Protein AF-A0A0M1J5Q4-F1 (afdb_monomer)

Secondary structure (DSSP, 8-state):
------HHHHHHHHHHHHHHHHHHHHHHHHHH---HHHHHHHHHHHHHHHHHHHHHHGGG--SS-SBTTB---HHHHHHHHHHHHHHHHHHHHHHHHHHT-----

pLDDT: mean 74.89, std 11.35, range [39.81, 89.5]

Sequence (105 aa):
MSTNLTSDGIIAFIPIIVAATTATLGMLGIAIKRDHFWNTTLMLGGLTLALISSVWAWQYLPTEAVTDLFIVDAHAHFYMLAILIATIACIILAYPYMQSHSGNR

Structure (mmCIF, N/CA/C/O backbone):
data_AF-A0A0M1J5Q4-F1
#
_entry.id   AF-A0A0M1J5Q4-F1
#
loop_
_atom_site.group_PDB
_atom_site.id
_atom_site.type_symbol
_atom_site.label_atom_id
_atom_site.label_alt_id
_atom_site.label_comp_id
_atom_site.label_asym_id
_atom_site.label_entity_id
_atom_site.label_seq_id
_atom_site.pdbx_PDB_ins_code
_atom_site.Cartn_x
_atom_site.Cartn_y
_atom_site.Cartn_z
_atom_site.occupancy
_atom_site.B_iso_or_equiv
_atom_site.auth_seq_id
_atom_site.auth_comp_id
_atom_site.auth_asym_id
_atom_site.auth_atom_id
_atom_site.pdbx_PDB_model_num
ATOM 1 N N . MET A 1 1 ? 13.375 -19.000 -20.679 1.00 44.97 1 MET A N 1
ATOM 2 C CA . MET A 1 1 ? 12.324 -18.346 -19.875 1.00 44.97 1 MET A CA 1
ATOM 3 C C . MET A 1 1 ? 12.816 -18.326 -18.435 1.00 44.97 1 MET A C 1
ATOM 5 O O . MET A 1 1 ? 12.475 -19.186 -17.638 1.00 44.97 1 MET A O 1
ATOM 9 N N . SER A 1 2 ? 13.797 -17.467 -18.163 1.00 39.81 2 SER A N 1
ATOM 10 C CA . SER A 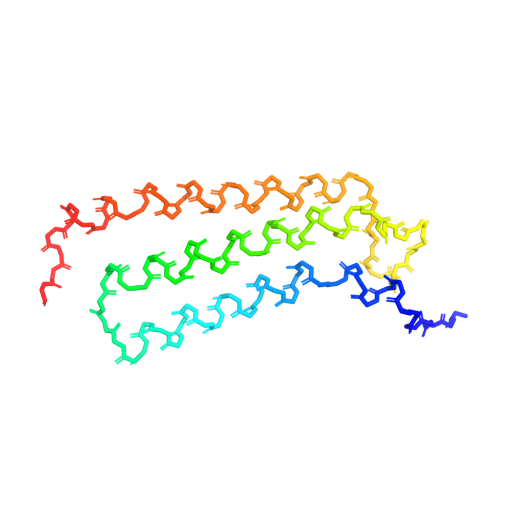1 2 ? 14.454 -17.376 -16.859 1.00 39.81 2 SER A CA 1
ATOM 11 C C . SER A 1 2 ? 13.768 -16.272 -16.072 1.00 39.81 2 SER A C 1
ATOM 13 O O . SER A 1 2 ? 13.944 -15.098 -16.395 1.00 39.81 2 SER A O 1
ATOM 15 N N . THR A 1 3 ? 12.987 -16.651 -15.065 1.00 48.12 3 THR A N 1
ATOM 16 C CA . THR A 1 3 ? 12.472 -15.748 -14.033 1.00 48.12 3 THR A CA 1
ATOM 17 C C . THR A 1 3 ? 13.654 -15.213 -13.224 1.00 48.12 3 THR A C 1
ATOM 19 O O . THR A 1 3 ? 14.003 -15.751 -12.174 1.00 48.12 3 THR A O 1
ATOM 22 N N . ASN A 1 4 ? 14.337 -14.198 -13.752 1.00 49.62 4 ASN A N 1
ATOM 23 C CA . ASN A 1 4 ? 15.333 -13.457 -12.997 1.00 49.62 4 ASN A CA 1
ATOM 24 C C . ASN A 1 4 ? 14.572 -12.525 -12.060 1.00 49.62 4 ASN A C 1
ATOM 26 O O . ASN A 1 4 ? 14.086 -11.481 -12.483 1.00 49.62 4 ASN A O 1
ATOM 30 N N . LEU A 1 5 ? 14.481 -12.900 -10.785 1.00 57.47 5 LEU A N 1
ATOM 31 C CA . LEU A 1 5 ? 14.158 -11.974 -9.700 1.00 57.47 5 LEU A CA 1
ATOM 32 C C . LEU A 1 5 ? 15.344 -11.009 -9.538 1.00 57.47 5 LEU A C 1
ATOM 34 O O . LEU A 1 5 ? 16.121 -11.101 -8.592 1.00 57.47 5 LEU A O 1
ATOM 38 N N . THR A 1 6 ? 15.539 -10.142 -10.532 1.00 63.81 6 THR A N 1
ATOM 39 C CA . THR A 1 6 ? 16.462 -9.010 -10.453 1.00 63.81 6 THR A CA 1
ATOM 40 C C . THR A 1 6 ? 15.970 -8.063 -9.358 1.00 63.81 6 THR A C 1
ATOM 42 O O . THR A 1 6 ? 14.764 -7.969 -9.102 1.00 63.81 6 THR A O 1
ATOM 45 N N . SER A 1 7 ? 16.898 -7.369 -8.699 1.00 64.19 7 SER A N 1
ATOM 46 C CA . SER A 1 7 ? 16.612 -6.358 -7.675 1.00 64.19 7 SER A CA 1
ATOM 47 C C . SER A 1 7 ? 15.531 -5.365 -8.121 1.00 64.19 7 SER A C 1
ATOM 49 O O . SER A 1 7 ? 14.693 -4.971 -7.313 1.00 64.19 7 SER A O 1
ATOM 51 N N . ASP A 1 8 ? 15.481 -5.045 -9.415 1.00 64.50 8 ASP A N 1
ATOM 52 C CA . ASP A 1 8 ? 14.501 -4.124 -10.002 1.00 64.50 8 ASP A CA 1
ATOM 53 C C . ASP A 1 8 ? 13.070 -4.681 -9.957 1.00 64.50 8 ASP A C 1
ATOM 55 O O . ASP A 1 8 ? 12.113 -3.960 -9.672 1.00 64.50 8 ASP A O 1
ATOM 59 N N . GLY A 1 9 ? 12.914 -5.994 -10.149 1.00 66.81 9 GLY A N 1
ATOM 60 C CA . GLY A 1 9 ? 11.620 -6.663 -10.048 1.00 66.81 9 GLY A CA 1
ATOM 61 C C . GLY A 1 9 ? 11.071 -6.655 -8.621 1.00 66.81 9 GLY A C 1
ATOM 62 O O . GLY A 1 9 ? 9.878 -6.451 -8.410 1.00 66.81 9 GLY A O 1
ATOM 63 N N . ILE A 1 10 ? 11.949 -6.804 -7.624 1.00 68.44 10 ILE A N 1
ATOM 64 C CA . ILE A 1 10 ? 11.568 -6.721 -6.207 1.00 68.44 10 ILE A CA 1
ATOM 65 C C . ILE A 1 10 ? 11.110 -5.298 -5.860 1.00 68.44 10 ILE A C 1
ATOM 67 O O . ILE A 1 10 ? 10.117 -5.139 -5.150 1.00 68.44 10 ILE A O 1
ATOM 71 N N . ILE A 1 11 ? 11.777 -4.272 -6.400 1.00 69.62 11 ILE A N 1
ATOM 72 C CA . ILE A 1 11 ? 11.417 -2.863 -6.181 1.00 69.62 11 ILE A CA 1
ATOM 73 C C . ILE A 1 11 ? 10.014 -2.553 -6.722 1.00 69.62 11 ILE A C 1
ATOM 75 O O . ILE A 1 11 ? 9.234 -1.870 -6.057 1.00 69.62 11 ILE A O 1
ATOM 79 N N . ALA A 1 12 ? 9.643 -3.124 -7.869 1.00 69.38 12 ALA A N 1
ATOM 80 C CA . ALA A 1 12 ? 8.310 -2.956 -8.446 1.00 69.38 12 ALA A CA 1
ATOM 81 C C . ALA A 1 12 ? 7.178 -3.566 -7.590 1.00 69.38 12 ALA A C 1
ATOM 83 O O . ALA A 1 12 ? 6.043 -3.088 -7.643 1.00 69.38 12 ALA A O 1
ATOM 84 N N . PHE A 1 13 ? 7.466 -4.584 -6.770 1.00 72.38 13 PHE A N 1
ATOM 85 C CA . PHE A 1 13 ? 6.486 -5.200 -5.864 1.00 72.38 13 PHE A CA 1
ATOM 86 C C . PHE A 1 13 ? 6.325 -4.480 -4.519 1.00 72.38 13 PHE A C 1
ATOM 88 O O . PHE A 1 13 ? 5.342 -4.730 -3.815 1.00 72.38 13 PHE A O 1
ATOM 95 N N . ILE A 1 14 ? 7.241 -3.576 -4.156 1.00 76.69 14 ILE A N 1
ATOM 96 C CA . ILE A 1 14 ? 7.198 -2.828 -2.891 1.00 76.69 14 ILE A CA 1
ATOM 97 C C . ILE A 1 14 ? 5.822 -2.191 -2.612 1.00 76.69 14 ILE A C 1
ATOM 99 O O . ILE A 1 14 ? 5.305 -2.427 -1.517 1.00 76.69 14 ILE A O 1
ATOM 103 N N . PRO A 1 15 ? 5.173 -1.443 -3.531 1.00 75.38 15 PRO A N 1
ATOM 104 C CA . PRO A 1 15 ? 3.890 -0.801 -3.224 1.00 75.38 15 PRO A CA 1
ATOM 105 C C . PRO A 1 15 ? 2.796 -1.807 -2.842 1.00 75.38 15 PRO A C 1
ATOM 107 O O . PRO A 1 15 ? 2.014 -1.553 -1.926 1.00 75.38 15 PRO A O 1
ATOM 110 N N . ILE A 1 16 ? 2.774 -2.981 -3.482 1.00 80.31 16 ILE A N 1
ATOM 111 C CA . ILE A 1 16 ? 1.807 -4.046 -3.184 1.00 80.31 16 ILE A CA 1
ATOM 112 C C . ILE A 1 16 ? 2.098 -4.673 -1.817 1.00 80.31 16 ILE A C 1
ATOM 114 O O . ILE A 1 16 ? 1.177 -4.878 -1.026 1.00 80.31 16 ILE A O 1
ATOM 118 N N . ILE A 1 17 ? 3.369 -4.937 -1.505 1.00 82.75 17 ILE A N 1
ATOM 119 C CA . ILE A 1 17 ? 3.775 -5.507 -0.212 1.00 82.75 17 ILE A CA 1
ATOM 120 C C . ILE A 1 17 ? 3.439 -4.544 0.933 1.00 82.75 17 ILE A C 1
ATOM 122 O O . ILE A 1 17 ? 2.907 -4.967 1.963 1.00 82.75 17 ILE A O 1
ATOM 126 N N . VAL A 1 18 ? 3.700 -3.247 0.757 1.00 82.69 18 VAL A N 1
ATOM 127 C CA . VAL A 1 18 ? 3.382 -2.221 1.760 1.00 82.69 18 VAL A CA 1
ATOM 128 C C . VAL A 1 18 ? 1.868 -2.094 1.947 1.00 82.69 18 VAL A C 1
ATOM 130 O O . VAL A 1 18 ? 1.401 -2.027 3.087 1.00 82.69 18 VAL A O 1
ATOM 133 N N . ALA A 1 19 ? 1.083 -2.133 0.867 1.00 82.12 19 ALA A N 1
ATOM 134 C CA . ALA A 1 19 ? -0.376 -2.118 0.951 1.00 82.12 19 ALA A CA 1
ATOM 135 C C . ALA A 1 19 ? -0.925 -3.356 1.687 1.00 82.12 19 ALA A C 1
ATOM 137 O O . ALA A 1 19 ? -1.751 -3.221 2.592 1.00 82.12 19 ALA A O 1
ATOM 138 N N . ALA A 1 20 ? -0.423 -4.553 1.369 1.00 84.75 20 ALA A N 1
ATOM 139 C CA . ALA A 1 20 ? -0.819 -5.793 2.035 1.00 84.75 20 ALA A CA 1
ATOM 140 C C . ALA A 1 20 ? -0.452 -5.788 3.528 1.00 84.75 20 ALA A C 1
ATOM 142 O O . ALA A 1 20 ? -1.267 -6.156 4.372 1.00 84.75 20 ALA A O 1
ATOM 143 N N . THR A 1 21 ? 0.747 -5.307 3.862 1.00 82.25 21 THR A N 1
ATOM 144 C CA . THR A 1 21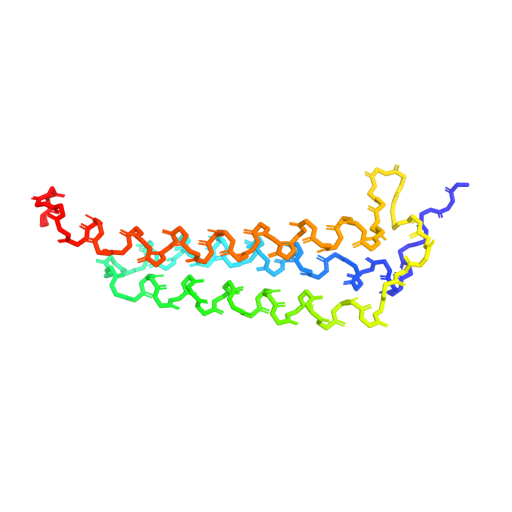 ? 1.201 -5.165 5.253 1.00 82.25 21 THR A CA 1
ATOM 145 C C . THR A 1 21 ? 0.355 -4.143 6.014 1.00 82.25 21 THR A C 1
ATOM 147 O O . THR A 1 21 ? 0.006 -4.354 7.170 1.00 82.25 21 THR A O 1
ATOM 150 N N . THR A 1 22 ? -0.038 -3.046 5.364 1.00 83.38 22 THR A N 1
ATOM 151 C CA . THR A 1 22 ? -0.948 -2.058 5.960 1.00 83.38 22 THR A CA 1
ATOM 152 C C . THR A 1 22 ? -2.307 -2.682 6.275 1.00 83.38 22 THR A C 1
ATOM 154 O O . THR A 1 22 ? -2.838 -2.476 7.364 1.00 83.38 22 THR A O 1
ATOM 157 N N . ALA A 1 23 ? -2.851 -3.494 5.364 1.00 82.81 23 ALA A N 1
ATOM 158 C CA . ALA A 1 23 ? -4.126 -4.173 5.576 1.00 82.81 23 ALA A CA 1
ATOM 159 C C . ALA A 1 23 ? -4.072 -5.166 6.751 1.00 82.81 23 ALA A C 1
ATOM 161 O O . ALA A 1 23 ? -4.982 -5.185 7.583 1.00 82.81 23 ALA A O 1
ATOM 162 N N . THR A 1 24 ? -3.000 -5.958 6.863 1.00 84.31 24 THR A N 1
ATOM 163 C CA . THR A 1 24 ? -2.835 -6.909 7.975 1.00 84.31 24 THR A CA 1
ATOM 164 C C . THR A 1 24 ? -2.606 -6.202 9.309 1.00 84.31 24 THR A C 1
ATOM 166 O O . THR A 1 24 ? -3.201 -6.601 10.312 1.00 84.31 24 THR A O 1
ATOM 169 N N . LEU A 1 25 ? -1.824 -5.117 9.334 1.00 82.50 25 LEU A N 1
ATOM 170 C CA . LEU A 1 25 ? -1.651 -4.283 10.527 1.00 82.50 25 LEU A CA 1
ATOM 171 C C . LEU A 1 25 ? -2.958 -3.609 10.954 1.00 82.50 25 LEU A C 1
ATOM 173 O O . LEU A 1 25 ? -3.224 -3.528 12.150 1.00 82.50 25 LEU A O 1
ATOM 177 N N . GLY A 1 26 ? -3.799 -3.192 10.005 1.00 79.50 26 GLY A N 1
ATOM 178 C CA . GLY A 1 26 ? -5.148 -2.709 10.293 1.00 79.50 26 GLY A CA 1
ATOM 179 C C . GLY A 1 26 ? -6.004 -3.764 10.994 1.00 79.50 26 GLY A C 1
ATOM 180 O O . GLY A 1 26 ? -6.590 -3.496 12.041 1.00 79.50 26 GLY A O 1
ATOM 181 N N . MET A 1 27 ? -6.027 -4.996 10.476 1.00 84.31 27 MET A N 1
ATOM 182 C CA . MET A 1 27 ? -6.755 -6.102 11.116 1.00 84.31 27 MET A CA 1
ATOM 183 C C . MET A 1 27 ? -6.224 -6.414 12.522 1.00 84.31 27 MET A C 1
ATOM 185 O O . MET A 1 27 ? -7.010 -6.605 13.451 1.00 84.31 27 MET A O 1
ATOM 189 N N . LEU A 1 28 ? -4.900 -6.425 12.702 1.00 80.88 28 LEU A N 1
ATOM 190 C CA . LEU A 1 28 ? -4.279 -6.678 14.002 1.00 80.88 28 LEU A CA 1
ATOM 191 C C . LEU A 1 28 ? -4.533 -5.530 14.993 1.00 80.88 28 LEU A C 1
ATOM 193 O O . LEU A 1 28 ? -4.792 -5.777 16.170 1.00 80.88 28 LEU A O 1
ATOM 197 N N . GLY A 1 29 ? -4.523 -4.282 14.518 1.00 77.75 29 GLY A N 1
ATOM 198 C CA . GLY A 1 29 ? -4.853 -3.098 15.309 1.00 77.75 29 GLY A CA 1
ATOM 199 C C . GLY A 1 29 ? -6.267 -3.168 15.886 1.00 77.75 29 GLY A C 1
ATOM 200 O O . GLY A 1 29 ? -6.451 -2.945 17.084 1.00 77.75 29 GLY A O 1
ATOM 201 N N . ILE A 1 30 ? -7.243 -3.584 15.068 1.00 77.19 30 ILE A N 1
ATOM 202 C CA . ILE A 1 30 ? -8.626 -3.826 15.511 1.00 77.19 30 ILE A CA 1
ATOM 203 C C . ILE A 1 30 ? -8.682 -4.924 16.582 1.00 77.19 30 ILE A C 1
ATOM 205 O O . ILE A 1 30 ? -9.430 -4.791 17.551 1.00 77.19 30 ILE A O 1
ATOM 209 N N . ALA A 1 31 ? -7.896 -5.994 16.422 1.00 79.31 31 ALA A N 1
ATOM 210 C CA . ALA A 1 31 ? -7.881 -7.124 17.349 1.00 79.31 31 ALA A CA 1
ATOM 211 C C . ALA A 1 31 ? -7.300 -6.769 18.732 1.00 79.31 31 ALA A C 1
ATOM 213 O O . ALA A 1 31 ? -7.739 -7.330 19.734 1.00 79.31 31 ALA A O 1
ATOM 214 N N . ILE A 1 32 ? -6.335 -5.843 18.803 1.00 79.62 32 ILE A N 1
ATOM 215 C CA . ILE A 1 32 ? -5.677 -5.450 20.060 1.00 79.62 32 ILE A CA 1
ATOM 216 C C . ILE A 1 32 ? -6.505 -4.418 20.828 1.00 79.62 32 ILE A C 1
ATOM 218 O O . ILE A 1 32 ? -6.724 -4.562 22.031 1.00 79.62 32 ILE A O 1
ATOM 222 N N . LYS A 1 33 ? -6.942 -3.345 20.160 1.00 71.25 33 LYS A N 1
ATOM 223 C CA . LYS A 1 33 ? -7.663 -2.253 20.815 1.00 71.25 33 LYS A CA 1
ATOM 224 C C . LYS A 1 33 ? -8.755 -1.731 19.897 1.00 71.25 33 LYS A C 1
ATOM 226 O O . LYS A 1 33 ? -8.490 -1.093 18.882 1.00 71.25 33 LYS A O 1
ATOM 231 N N . ARG A 1 34 ? -10.003 -1.946 20.314 1.00 69.38 34 ARG A N 1
ATOM 232 C CA . ARG A 1 34 ? -11.208 -1.522 19.592 1.00 69.38 34 ARG A CA 1
ATOM 233 C C . ARG A 1 34 ? -11.488 -0.023 19.778 1.00 69.38 34 ARG A C 1
ATOM 235 O O . ARG A 1 34 ? -12.526 0.370 20.296 1.00 69.38 34 ARG A O 1
ATOM 242 N N . ASP A 1 35 ? -10.527 0.811 19.395 1.00 74.44 35 ASP A N 1
ATOM 243 C CA . ASP A 1 35 ? -10.625 2.269 19.419 1.00 74.44 35 ASP A CA 1
ATOM 244 C C . ASP A 1 35 ? -10.645 2.802 17.980 1.00 74.44 35 ASP A C 1
ATOM 246 O O . ASP A 1 35 ? -9.696 2.630 17.209 1.00 74.44 35 ASP A O 1
ATOM 250 N N . HIS A 1 36 ? -11.764 3.428 17.613 1.00 69.69 36 HIS A N 1
ATOM 251 C CA . HIS A 1 36 ? -12.012 3.932 16.265 1.00 69.69 36 HIS A CA 1
ATOM 252 C C . HIS A 1 36 ? -11.007 5.003 15.835 1.00 69.69 36 HIS A C 1
ATOM 254 O O . HIS A 1 36 ? -10.658 5.062 14.653 1.00 69.69 36 HIS A O 1
ATOM 260 N N . PHE A 1 37 ? -10.515 5.827 16.766 1.00 74.19 37 PHE A N 1
ATOM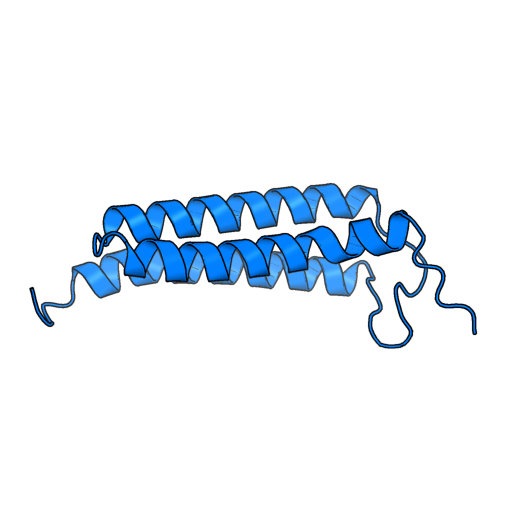 261 C CA . PHE A 1 37 ? -9.538 6.862 16.442 1.00 74.19 37 PHE A CA 1
ATOM 262 C C . PHE A 1 37 ? -8.177 6.240 16.125 1.00 74.19 37 PHE A C 1
ATOM 264 O O . PHE A 1 37 ? -7.574 6.556 15.100 1.00 74.19 37 PHE A O 1
ATOM 271 N N . TRP A 1 38 ? -7.731 5.294 16.955 1.00 74.62 38 TRP A N 1
ATOM 272 C CA . TRP A 1 38 ? -6.448 4.612 16.771 1.00 74.62 38 TRP A CA 1
ATOM 273 C C . TRP A 1 38 ? -6.387 3.770 15.502 1.00 74.62 38 TRP A C 1
ATOM 275 O O . TRP A 1 38 ? -5.383 3.798 14.795 1.00 74.62 38 TRP A O 1
ATOM 285 N N . ASN A 1 39 ? -7.456 3.042 15.182 1.00 79.38 39 ASN A N 1
ATOM 286 C CA . ASN A 1 39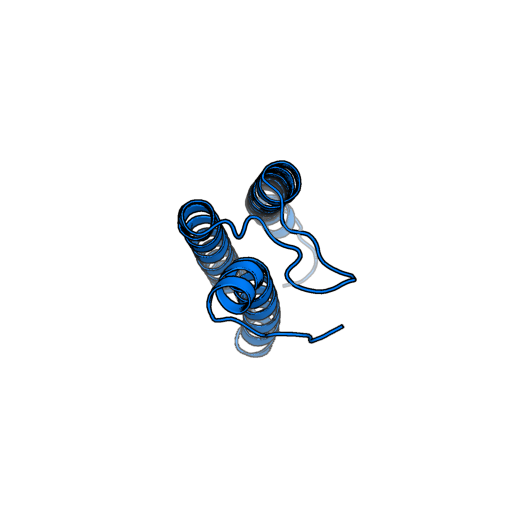 ? -7.466 2.233 13.969 1.00 79.38 39 ASN A CA 1
ATOM 287 C C . ASN A 1 39 ? -7.462 3.104 12.700 1.00 79.38 39 ASN A C 1
ATOM 289 O O . ASN A 1 39 ? -6.780 2.793 11.725 1.00 79.38 39 ASN A O 1
ATOM 293 N N . THR A 1 40 ? -8.183 4.228 12.720 1.00 77.25 40 THR A N 1
ATOM 294 C CA . THR A 1 40 ? -8.261 5.130 11.562 1.00 77.25 40 THR A CA 1
ATOM 295 C C . THR A 1 40 ? -6.929 5.826 11.299 1.00 77.25 40 THR A C 1
ATOM 297 O O . THR A 1 40 ? -6.498 5.895 10.149 1.00 77.25 40 THR A O 1
ATOM 300 N N . THR A 1 41 ? -6.241 6.305 12.340 1.00 81.31 41 THR A N 1
ATOM 301 C CA . THR A 1 41 ? -4.925 6.947 12.184 1.00 81.31 41 THR A CA 1
ATOM 302 C C . THR A 1 41 ? -3.854 5.957 11.736 1.00 81.31 41 THR A C 1
ATOM 304 O O . THR A 1 41 ? -3.031 6.305 10.891 1.00 81.31 41 THR A O 1
ATOM 307 N N . LEU A 1 42 ? -3.898 4.713 12.22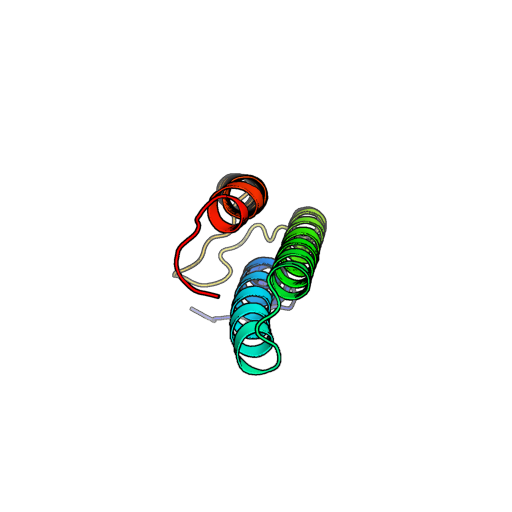6 1.00 82.94 42 LEU A N 1
ATOM 308 C CA . LEU A 1 42 ? -2.992 3.644 11.800 1.00 82.94 42 LEU A CA 1
ATOM 309 C C . LEU A 1 42 ? -3.181 3.311 10.315 1.00 82.94 42 LEU A C 1
ATOM 311 O O . LEU A 1 42 ? -2.204 3.281 9.565 1.00 82.94 42 LEU A O 1
ATOM 315 N N . MET A 1 43 ? -4.430 3.135 9.874 1.00 83.44 43 MET A N 1
ATOM 316 C CA . MET A 1 43 ? -4.750 2.876 8.467 1.00 83.44 43 MET A CA 1
ATOM 317 C C . MET A 1 43 ? -4.342 4.042 7.562 1.00 83.44 43 MET A C 1
ATOM 319 O O . MET A 1 43 ? -3.709 3.828 6.529 1.00 83.44 43 MET A O 1
ATOM 323 N N . LEU A 1 44 ? -4.651 5.280 7.959 1.00 83.94 44 LEU A N 1
ATOM 324 C CA . LEU A 1 44 ? -4.288 6.469 7.189 1.00 83.94 44 LEU A CA 1
ATOM 325 C C . LEU A 1 44 ? -2.764 6.640 7.093 1.00 83.94 44 LEU A C 1
ATOM 327 O O . LEU A 1 44 ? -2.246 6.967 6.025 1.00 83.94 44 LEU A O 1
ATOM 331 N N . GLY A 1 45 ? -2.042 6.372 8.183 1.00 85.69 45 GLY A N 1
ATOM 332 C CA . GLY A 1 45 ? -0.582 6.404 8.220 1.00 85.69 45 GLY A CA 1
ATOM 333 C C . GLY A 1 45 ? 0.048 5.366 7.293 1.00 85.69 45 GLY A C 1
ATOM 334 O O . GLY A 1 45 ? 0.882 5.719 6.460 1.00 85.69 45 GLY A O 1
ATOM 335 N N . GLY A 1 46 ? -0.386 4.104 7.378 1.00 82.75 46 GLY A N 1
ATOM 336 C CA . GLY A 1 46 ? 0.136 3.035 6.523 1.00 82.75 46 GLY A CA 1
ATOM 337 C C . GLY A 1 46 ? -0.165 3.261 5.040 1.00 82.75 46 GLY A C 1
ATOM 338 O O . GLY A 1 46 ? 0.708 3.079 4.194 1.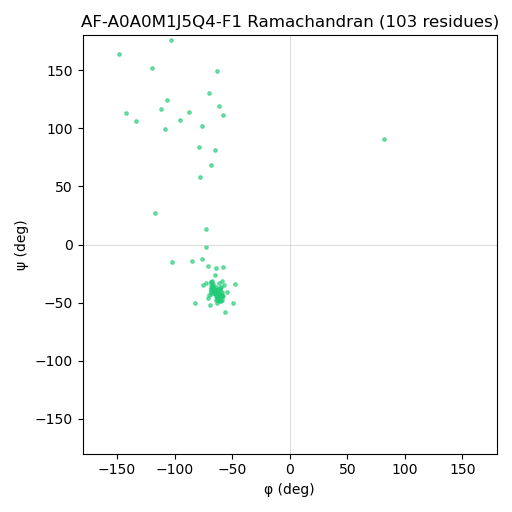00 82.75 46 GLY A O 1
ATOM 339 N N . LEU A 1 47 ? -1.359 3.766 4.717 1.00 83.88 47 LEU A N 1
ATOM 340 C CA . LEU A 1 47 ? -1.752 4.034 3.335 1.00 83.88 47 LEU A CA 1
ATOM 341 C C . LEU A 1 47 ? -1.029 5.256 2.742 1.00 83.88 47 LEU A C 1
ATOM 343 O O . LEU A 1 47 ? -0.675 5.256 1.564 1.00 83.88 47 LEU A O 1
ATOM 347 N N . THR A 1 48 ? -0.734 6.266 3.565 1.00 86.19 48 THR A N 1
ATOM 348 C CA . THR A 1 48 ? 0.117 7.401 3.168 1.00 86.19 48 THR A CA 1
ATOM 349 C C . THR A 1 48 ? 1.552 6.942 2.911 1.00 86.19 48 THR A C 1
ATOM 351 O O . THR A 1 48 ? 2.162 7.346 1.924 1.00 86.19 48 THR A O 1
ATOM 354 N N . LEU A 1 49 ? 2.083 6.051 3.753 1.00 84.62 49 LEU A N 1
ATOM 355 C CA . LEU A 1 49 ? 3.404 5.452 3.557 1.00 84.62 49 LEU A CA 1
ATOM 356 C C . LEU A 1 49 ? 3.434 4.612 2.267 1.00 84.62 49 LEU A C 1
ATOM 358 O O . LEU A 1 49 ? 4.366 4.752 1.478 1.00 84.62 49 LEU A O 1
ATOM 362 N N . ALA A 1 50 ? 2.387 3.828 1.989 1.00 82.69 50 ALA A N 1
ATOM 363 C CA . ALA A 1 50 ? 2.233 3.095 0.729 1.00 82.69 50 ALA A CA 1
ATOM 364 C C . ALA A 1 50 ? 2.232 4.028 -0.493 1.00 82.69 50 ALA A C 1
ATOM 366 O O . ALA A 1 50 ? 2.886 3.736 -1.492 1.00 82.69 50 ALA A O 1
ATOM 367 N N . LEU A 1 51 ? 1.558 5.179 -0.399 1.00 83.75 51 LEU A N 1
ATOM 368 C CA . LEU A 1 51 ? 1.543 6.190 -1.455 1.00 83.75 51 LEU A CA 1
ATOM 369 C C . LEU A 1 51 ? 2.938 6.783 -1.677 1.00 83.75 51 LEU A C 1
ATOM 371 O O . LEU A 1 51 ? 3.408 6.811 -2.812 1.00 83.75 51 LEU A O 1
ATOM 375 N N . ILE A 1 52 ? 3.637 7.183 -0.610 1.00 84.75 52 ILE A N 1
ATOM 376 C CA . ILE A 1 52 ? 5.020 7.685 -0.696 1.00 84.75 52 ILE A CA 1
ATOM 377 C C . ILE A 1 52 ? 5.933 6.624 -1.317 1.00 84.75 52 ILE A C 1
ATOM 379 O O . ILE A 1 52 ? 6.737 6.934 -2.194 1.00 84.75 52 ILE A O 1
ATOM 383 N N . SER A 1 53 ? 5.782 5.368 -0.901 1.00 81.56 53 SER A N 1
ATOM 384 C CA . SER A 1 53 ? 6.555 4.248 -1.427 1.00 81.56 53 SER A CA 1
ATOM 385 C C . SER A 1 53 ? 6.285 4.005 -2.914 1.00 81.56 53 SER A C 1
ATOM 387 O O . SER A 1 53 ? 7.234 3.785 -3.664 1.00 81.56 53 SER A O 1
ATOM 389 N N . SER A 1 54 ? 5.030 4.119 -3.363 1.00 80.62 54 SER A N 1
ATOM 390 C CA . SER A 1 54 ? 4.680 4.055 -4.786 1.00 80.62 54 SER A CA 1
ATOM 391 C C . SER A 1 54 ? 5.345 5.189 -5.569 1.00 80.62 54 SER A C 1
ATOM 393 O O . SER A 1 54 ? 5.997 4.930 -6.572 1.00 80.62 54 SER A O 1
ATOM 395 N N . VAL A 1 55 ? 5.271 6.433 -5.085 1.00 82.81 55 VAL A N 1
ATOM 396 C CA . VAL A 1 55 ? 5.912 7.589 -5.744 1.00 82.81 55 VAL A CA 1
ATOM 397 C C . VAL A 1 55 ? 7.430 7.410 -5.848 1.00 82.81 55 VAL A C 1
ATOM 399 O O . VAL A 1 55 ? 8.023 7.755 -6.866 1.00 82.81 55 VAL A O 1
ATOM 402 N N . TRP A 1 56 ? 8.071 6.839 -4.828 1.00 78.75 56 TRP A N 1
ATOM 403 C CA . TRP A 1 56 ? 9.492 6.488 -4.886 1.00 78.75 56 TRP A CA 1
ATOM 404 C C . TRP A 1 56 ? 9.782 5.394 -5.918 1.00 78.75 56 TRP A C 1
ATOM 406 O O . TRP A 1 56 ? 10.748 5.506 -6.670 1.00 78.75 56 TRP A O 1
ATOM 416 N N . ALA A 1 57 ? 8.928 4.371 -6.008 1.00 74.81 57 ALA A N 1
ATOM 417 C CA . ALA A 1 57 ? 9.067 3.295 -6.987 1.00 74.81 57 ALA A CA 1
ATOM 418 C C . ALA A 1 57 ? 8.927 3.779 -8.445 1.00 74.81 57 ALA A C 1
ATOM 420 O O . ALA A 1 57 ? 9.448 3.124 -9.344 1.00 74.81 57 ALA A O 1
ATOM 421 N N . TRP A 1 58 ? 8.314 4.945 -8.694 1.00 72.81 58 TRP A N 1
ATOM 422 C CA . TRP A 1 58 ? 8.287 5.568 -10.026 1.00 72.81 58 TRP A CA 1
ATOM 423 C C . TRP A 1 58 ? 9.689 5.825 -10.598 1.00 72.81 58 TRP A C 1
ATOM 425 O O . TRP A 1 58 ? 9.901 5.706 -11.801 1.00 72.81 58 TRP A O 1
ATOM 435 N N . GLN A 1 59 ? 10.663 6.162 -9.746 1.00 69.44 59 GLN A N 1
ATOM 436 C CA . GLN A 1 59 ? 12.039 6.451 -10.177 1.00 69.44 59 GLN A CA 1
ATOM 437 C C . GLN A 1 59 ? 12.792 5.200 -10.646 1.00 69.44 59 GLN A C 1
ATOM 439 O O . GLN A 1 59 ? 13.791 5.310 -11.351 1.00 69.44 59 GLN A O 1
ATOM 444 N N . TYR A 1 60 ? 12.299 4.023 -10.263 1.00 67.12 60 TYR A N 1
ATOM 445 C CA . TYR A 1 60 ? 12.915 2.727 -10.518 1.00 67.12 60 TYR A CA 1
ATOM 446 C C . TYR A 1 60 ? 12.029 1.852 -11.404 1.00 67.12 60 TYR A C 1
ATOM 448 O O . TYR A 1 60 ? 12.077 0.631 -11.289 1.00 67.12 60 TYR A O 1
ATOM 456 N N . LEU A 1 61 ? 11.189 2.468 -12.246 1.00 62.94 61 LEU A N 1
ATOM 457 C CA . LEU A 1 61 ? 10.262 1.740 -13.106 1.00 62.94 61 LEU A CA 1
ATOM 458 C C . LEU A 1 61 ? 11.057 0.782 -14.015 1.00 62.94 61 LEU A C 1
ATOM 460 O O . LEU A 1 61 ? 11.791 1.256 -14.889 1.00 62.94 61 LEU A O 1
ATOM 464 N N . PRO A 1 62 ? 10.943 -0.546 -13.830 1.00 59.50 62 PRO A N 1
ATOM 465 C CA . PRO A 1 62 ? 11.606 -1.483 -14.714 1.00 59.50 62 PRO A CA 1
ATOM 466 C C . PRO A 1 62 ? 10.900 -1.437 -16.069 1.00 59.50 62 PRO A C 1
ATOM 468 O O . PRO A 1 62 ? 9.679 -1.544 -16.145 1.00 59.50 62 PRO A O 1
ATOM 471 N N . THR A 1 63 ? 11.659 -1.303 -17.152 1.00 55.19 63 THR A N 1
ATOM 472 C CA . THR A 1 63 ? 11.141 -1.332 -18.532 1.00 55.19 63 THR A CA 1
ATOM 473 C C . THR A 1 63 ? 10.728 -2.736 -18.997 1.00 55.19 63 THR A C 1
ATOM 475 O O . THR A 1 63 ? 10.259 -2.897 -20.121 1.00 55.19 63 THR A O 1
ATOM 478 N N . GLU A 1 64 ? 10.915 -3.751 -18.152 1.00 54.31 64 GLU A N 1
ATOM 479 C CA . GLU A 1 64 ? 10.770 -5.175 -18.457 1.00 54.31 64 GLU A CA 1
ATOM 480 C C . GLU A 1 64 ? 9.690 -5.824 -17.578 1.00 54.31 64 GLU A C 1
ATOM 482 O O . GLU A 1 64 ? 9.439 -5.404 -16.444 1.00 54.31 64 GLU A O 1
ATOM 487 N N . ALA A 1 65 ? 9.063 -6.886 -18.093 1.00 56.75 65 ALA A N 1
ATOM 488 C CA . ALA A 1 65 ? 8.075 -7.668 -17.356 1.00 56.75 65 ALA A CA 1
ATOM 489 C C . ALA A 1 65 ? 8.711 -8.291 -16.101 1.00 56.75 65 ALA A C 1
ATOM 491 O O . ALA A 1 65 ? 9.645 -9.087 -16.184 1.00 56.75 65 ALA A O 1
ATOM 492 N N . VAL A 1 66 ? 8.186 -7.938 -14.927 1.00 58.00 66 VAL A N 1
ATOM 493 C CA . VAL A 1 66 ? 8.702 -8.406 -13.632 1.00 58.00 66 VAL A CA 1
ATOM 494 C C . VAL A 1 66 ? 8.442 -9.908 -13.452 1.00 58.00 66 VAL A C 1
ATOM 496 O O . VAL A 1 66 ? 9.257 -10.630 -12.881 1.00 58.00 66 VAL A O 1
ATOM 499 N N . THR A 1 67 ? 7.313 -10.391 -13.976 1.00 62.06 67 THR A N 1
ATOM 500 C CA . THR A 1 67 ? 6.990 -11.814 -14.175 1.00 62.06 67 THR A CA 1
ATOM 501 C C . THR A 1 67 ? 6.094 -11.945 -15.413 1.00 62.06 67 THR A C 1
ATOM 503 O O . THR A 1 67 ? 5.470 -10.962 -15.806 1.00 62.06 67 THR A O 1
ATOM 506 N N . ASP A 1 68 ? 5.939 -13.144 -15.989 1.00 62.09 68 ASP A N 1
ATOM 507 C CA . ASP A 1 68 ? 5.029 -13.367 -17.136 1.00 62.09 68 ASP A CA 1
ATOM 508 C C . ASP A 1 68 ? 3.562 -12.981 -16.866 1.00 62.09 68 ASP A C 1
ATOM 510 O O . ASP A 1 68 ? 2.791 -12.785 -17.802 1.00 62.09 68 ASP A O 1
ATOM 514 N N . LEU A 1 69 ? 3.162 -12.869 -15.594 1.00 64.94 69 LEU A N 1
ATOM 515 C CA . LEU A 1 69 ? 1.800 -12.510 -15.192 1.00 64.94 69 LEU A CA 1
ATOM 516 C C . LEU A 1 69 ? 1.665 -11.042 -14.751 1.00 64.94 69 LEU A C 1
ATOM 518 O O . LEU A 1 69 ? 0.548 -10.543 -14.635 1.00 64.94 69 LEU A O 1
ATOM 522 N N . PHE A 1 70 ? 2.777 -10.351 -14.479 1.00 66.12 70 PHE A N 1
ATOM 523 C CA . PHE A 1 70 ? 2.775 -9.017 -13.881 1.00 66.12 70 PHE A CA 1
ATOM 524 C C . PHE A 1 70 ? 3.718 -8.074 -14.628 1.00 66.12 70 PHE A C 1
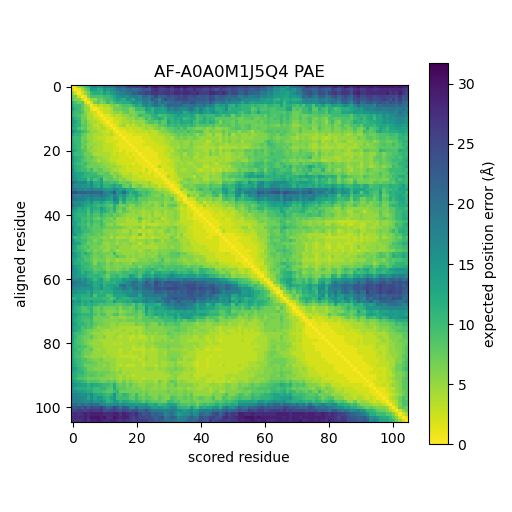ATOM 526 O O . PHE A 1 70 ? 4.944 -8.150 -14.504 1.00 66.12 70 PHE A O 1
ATOM 533 N N . ILE A 1 71 ? 3.107 -7.169 -15.390 1.00 70.56 71 ILE A N 1
ATOM 534 C CA . ILE A 1 71 ? 3.767 -6.098 -16.131 1.00 70.56 71 ILE A CA 1
ATOM 535 C C . ILE A 1 71 ? 3.469 -4.787 -15.407 1.00 70.56 71 ILE A C 1
ATOM 537 O O . ILE A 1 71 ? 2.306 -4.449 -15.186 1.00 70.56 71 ILE A O 1
ATOM 541 N N . VAL A 1 72 ? 4.522 -4.059 -15.039 1.00 70.50 72 VAL A N 1
ATOM 542 C CA . VAL A 1 72 ? 4.414 -2.729 -14.431 1.00 70.50 72 VAL A CA 1
ATOM 543 C C . VAL A 1 72 ? 4.878 -1.713 -15.457 1.00 70.50 72 VAL A C 1
ATOM 545 O O . VAL A 1 72 ? 6.071 -1.511 -15.639 1.00 70.50 72 VAL A O 1
ATOM 548 N N . ASP A 1 73 ? 3.928 -1.081 -16.137 1.00 74.19 73 ASP A N 1
ATOM 549 C CA . ASP A 1 73 ? 4.185 0.066 -16.999 1.00 74.19 73 ASP A CA 1
ATOM 550 C C . ASP A 1 73 ? 3.763 1.376 -16.309 1.00 74.19 73 ASP A C 1
ATOM 552 O O . ASP A 1 73 ? 3.205 1.396 -15.203 1.00 74.19 73 ASP A O 1
ATOM 556 N N . ALA A 1 74 ? 4.030 2.506 -16.965 1.00 77.12 74 ALA A N 1
ATOM 557 C CA . ALA A 1 74 ? 3.644 3.821 -16.452 1.00 77.12 74 ALA A CA 1
ATOM 558 C C . ALA A 1 74 ? 2.122 3.935 -16.228 1.00 77.12 74 ALA A C 1
ATOM 560 O O . ALA A 1 74 ? 1.677 4.620 -15.304 1.00 77.12 74 ALA A O 1
ATOM 561 N N . HIS A 1 75 ? 1.325 3.237 -17.042 1.00 79.94 75 HIS A N 1
ATOM 562 C CA . HIS A 1 75 ? -0.126 3.206 -16.924 1.00 79.94 75 HIS A CA 1
ATOM 563 C C . HIS A 1 75 ? -0.567 2.453 -15.661 1.00 79.94 75 HIS A C 1
ATOM 565 O O . HIS A 1 75 ? -1.283 3.013 -14.835 1.00 79.94 75 HIS A O 1
ATOM 571 N N . ALA A 1 76 ? -0.089 1.229 -15.439 1.00 81.31 76 ALA A N 1
ATOM 572 C CA . ALA A 1 76 ? -0.352 0.443 -14.238 1.00 81.31 76 ALA A CA 1
ATOM 573 C C . ALA A 1 76 ? 0.032 1.216 -12.972 1.00 81.31 76 ALA A C 1
ATOM 575 O O . ALA A 1 76 ? -0.728 1.237 -12.002 1.00 81.31 76 ALA A O 1
ATOM 576 N N . HIS A 1 77 ? 1.165 1.921 -12.997 1.00 78.62 77 HIS A N 1
ATOM 577 C CA . HIS A 1 77 ? 1.589 2.742 -11.871 1.00 78.62 77 HIS A CA 1
ATOM 578 C C . HIS A 1 77 ? 0.634 3.910 -11.584 1.00 78.62 77 HIS A C 1
ATOM 580 O O . HIS A 1 77 ? 0.303 4.168 -10.425 1.00 78.62 77 HIS A O 1
ATOM 586 N N . PHE A 1 78 ? 0.127 4.579 -12.622 1.00 83.69 78 PHE A N 1
ATOM 587 C CA . PHE A 1 78 ? -0.891 5.617 -12.460 1.00 83.69 78 PHE A CA 1
ATOM 588 C C . PHE A 1 78 ? -2.169 5.069 -11.804 1.00 83.69 78 PHE A C 1
ATOM 590 O O . PHE A 1 78 ? -2.688 5.673 -10.864 1.00 83.69 78 PHE A O 1
ATOM 597 N N . TYR A 1 79 ? -2.647 3.897 -12.236 1.00 85.00 79 TYR A N 1
ATOM 598 C CA . TYR A 1 79 ? -3.825 3.268 -11.630 1.00 85.00 79 TYR A CA 1
ATOM 599 C C . TYR A 1 79 ? -3.581 2.822 -10.186 1.00 85.00 79 TYR A C 1
ATOM 601 O O . TYR A 1 79 ? -4.473 2.974 -9.353 1.00 85.00 79 TYR A O 1
ATOM 609 N N . MET A 1 80 ? -2.379 2.346 -9.850 1.00 84.44 80 MET A N 1
ATOM 610 C CA . MET A 1 80 ? -2.018 2.037 -8.462 1.00 84.44 80 MET A CA 1
ATOM 611 C C . MET A 1 80 ? -2.104 3.279 -7.564 1.00 84.44 80 MET A C 1
ATOM 613 O O . MET A 1 80 ? -2.728 3.223 -6.503 1.00 84.44 80 MET A O 1
ATOM 617 N N . LEU A 1 81 ? -1.567 4.422 -8.009 1.00 85.94 81 LEU A N 1
ATOM 618 C CA . LEU A 1 81 ? -1.690 5.690 -7.281 1.00 85.94 81 LEU A CA 1
ATOM 619 C C . LEU A 1 81 ? -3.151 6.137 -7.145 1.00 85.94 81 LEU A C 1
ATOM 621 O O . LEU A 1 81 ? -3.572 6.535 -6.058 1.00 85.94 81 LEU A O 1
ATOM 625 N N . ALA A 1 82 ? -3.937 6.034 -8.219 1.00 88.12 82 ALA A N 1
ATOM 626 C CA . ALA A 1 82 ? -5.351 6.398 -8.201 1.00 88.12 82 ALA A CA 1
ATOM 627 C C . ALA A 1 82 ? -6.149 5.561 -7.186 1.00 88.12 82 ALA A C 1
ATOM 629 O O . ALA A 1 82 ? -6.941 6.113 -6.420 1.00 88.12 82 ALA A O 1
ATOM 630 N N . ILE A 1 83 ? -5.905 4.247 -7.128 1.00 89.19 83 ILE A N 1
ATOM 631 C CA . ILE A 1 83 ? -6.554 3.340 -6.170 1.00 89.19 83 ILE A CA 1
ATOM 632 C C . ILE A 1 83 ? -6.147 3.681 -4.731 1.00 89.19 83 ILE A C 1
ATOM 634 O O . ILE A 1 83 ? -7.009 3.721 -3.849 1.00 89.19 83 ILE A O 1
ATOM 638 N N . LEU A 1 84 ? -4.867 3.978 -4.477 1.00 86.62 84 LEU A N 1
ATOM 639 C CA . LEU A 1 84 ? -4.399 4.385 -3.146 1.00 86.62 84 LEU A CA 1
ATOM 640 C C . LEU A 1 84 ? -5.076 5.684 -2.685 1.00 86.62 84 LEU A C 1
ATOM 642 O O . LEU A 1 84 ? -5.600 5.737 -1.573 1.00 86.62 84 LEU A O 1
ATOM 646 N N . ILE A 1 85 ? -5.145 6.701 -3.548 1.00 88.44 85 ILE A N 1
ATOM 647 C CA . ILE A 1 85 ? -5.816 7.976 -3.245 1.00 88.44 85 ILE A CA 1
ATOM 648 C C . ILE A 1 85 ? -7.315 7.765 -2.997 1.00 88.44 85 ILE A C 1
ATOM 650 O O . ILE A 1 85 ? -7.858 8.286 -2.021 1.00 88.44 85 ILE A O 1
ATOM 654 N N . ALA A 1 86 ? -7.988 6.972 -3.835 1.00 89.50 86 ALA A N 1
ATOM 655 C CA . ALA A 1 86 ? -9.403 6.651 -3.657 1.00 89.50 86 ALA A CA 1
ATOM 656 C C . ALA A 1 86 ? -9.661 5.926 -2.326 1.00 89.50 86 ALA A C 1
ATOM 658 O O . ALA A 1 86 ? -10.647 6.202 -1.641 1.00 89.50 86 ALA A O 1
ATOM 659 N N . THR A 1 87 ? -8.744 5.045 -1.922 1.00 87.44 87 THR A N 1
ATOM 660 C CA . THR A 1 87 ? -8.826 4.329 -0.645 1.00 87.44 87 THR A CA 1
ATOM 661 C C . THR A 1 87 ? -8.636 5.285 0.539 1.00 87.44 87 THR A C 1
ATOM 663 O O . THR A 1 87 ? -9.400 5.213 1.501 1.00 87.44 87 THR A O 1
ATOM 666 N N . ILE A 1 88 ? -7.697 6.239 0.452 1.00 86.12 88 ILE A N 1
ATOM 667 C CA . ILE A 1 88 ? -7.528 7.303 1.459 1.00 86.12 88 ILE A CA 1
ATOM 668 C C . ILE A 1 88 ? -8.822 8.111 1.593 1.00 86.12 88 ILE A C 1
ATOM 670 O O . ILE A 1 88 ? -9.314 8.312 2.704 1.00 86.12 88 ILE A O 1
ATOM 674 N N . ALA A 1 89 ? -9.410 8.529 0.470 1.00 88.31 89 ALA A N 1
ATOM 675 C CA . ALA A 1 89 ? -10.670 9.264 0.465 1.00 88.31 89 ALA A CA 1
ATOM 676 C C . ALA A 1 89 ? -11.810 8.451 1.103 1.00 88.31 89 ALA A C 1
ATOM 678 O O . ALA A 1 89 ? -12.548 8.983 1.931 1.00 88.31 89 ALA A O 1
ATOM 679 N N . CYS A 1 90 ? -11.916 7.153 0.793 1.00 87.94 90 CYS A N 1
ATOM 680 C CA . CYS A 1 90 ? -12.882 6.261 1.435 1.00 87.94 90 CYS A CA 1
ATOM 681 C C . CYS A 1 90 ? -12.702 6.206 2.955 1.00 87.94 90 CYS A C 1
ATOM 683 O O . CYS A 1 90 ? -13.693 6.307 3.669 1.00 87.94 90 CYS A O 1
ATOM 685 N N . ILE A 1 91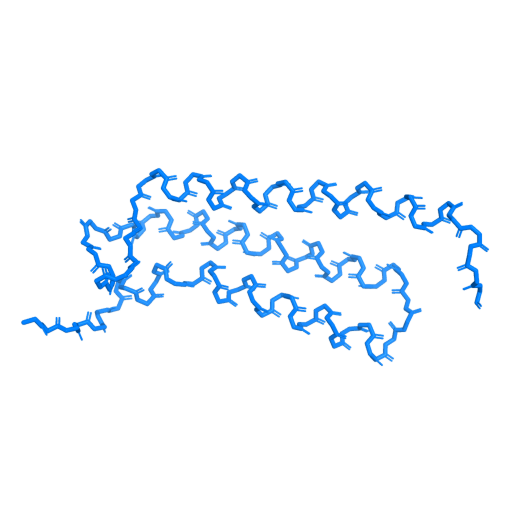 ? -11.472 6.093 3.466 1.00 85.56 91 ILE A N 1
ATOM 686 C CA . ILE A 1 91 ? -11.211 6.058 4.917 1.00 85.56 91 ILE A CA 1
ATOM 687 C C . ILE A 1 91 ? -11.616 7.382 5.576 1.00 85.56 91 ILE A C 1
ATOM 689 O O . ILE A 1 91 ? -12.282 7.375 6.614 1.00 85.56 91 ILE A O 1
ATOM 693 N N . ILE A 1 92 ? -11.265 8.515 4.960 1.00 85.94 92 ILE A N 1
ATOM 694 C CA . ILE A 1 92 ? -11.599 9.850 5.477 1.00 85.94 92 ILE A CA 1
ATOM 695 C C . ILE A 1 92 ? -13.114 10.055 5.538 1.00 85.94 92 ILE A C 1
ATOM 697 O O . ILE A 1 92 ? -13.603 10.605 6.518 1.00 85.94 92 ILE A O 1
ATOM 701 N N . LEU A 1 93 ? -13.860 9.607 4.524 1.00 86.19 93 LEU A N 1
ATOM 702 C CA . LEU A 1 93 ? -15.323 9.703 4.499 1.00 86.19 93 LEU A CA 1
ATOM 703 C C . LEU A 1 93 ? -15.993 8.679 5.428 1.00 86.19 93 LEU A C 1
ATOM 705 O O . LEU A 1 93 ? -17.013 8.978 6.050 1.00 86.19 93 LEU A O 1
ATOM 709 N N . ALA A 1 94 ? -15.417 7.483 5.552 1.00 84.50 94 ALA A N 1
ATOM 710 C CA . ALA A 1 94 ? -15.936 6.424 6.408 1.00 84.50 94 ALA A CA 1
ATOM 711 C C . ALA A 1 94 ? -15.801 6.760 7.897 1.00 84.50 94 ALA A C 1
ATOM 713 O O . ALA A 1 94 ? -16.669 6.373 8.675 1.00 84.50 94 ALA A O 1
ATOM 714 N N . TYR A 1 95 ? -14.762 7.496 8.304 1.00 79.88 95 TYR A N 1
ATOM 715 C CA . TYR A 1 95 ? -14.557 7.881 9.703 1.00 79.88 95 TYR A CA 1
ATOM 716 C C . TYR A 1 95 ? -15.745 8.651 10.319 1.00 79.88 95 TYR A C 1
ATOM 718 O O . TYR A 1 95 ? -16.325 8.151 11.287 1.00 79.88 95 TYR A O 1
ATOM 726 N N . PRO A 1 96 ? -16.186 9.807 9.775 1.00 80.06 96 PRO A N 1
ATOM 727 C CA . PRO A 1 96 ? -17.347 10.521 10.296 1.00 80.06 96 PRO A CA 1
ATOM 728 C C . PRO A 1 96 ? -18.650 9.745 10.071 1.00 80.06 96 PRO A C 1
ATOM 730 O O . PRO A 1 96 ? -19.545 9.823 10.909 1.00 80.06 96 PRO A O 1
ATOM 733 N N . TYR A 1 97 ? -18.761 8.963 8.989 1.00 80.06 97 TYR A N 1
ATOM 734 C CA . TYR A 1 97 ? -19.934 8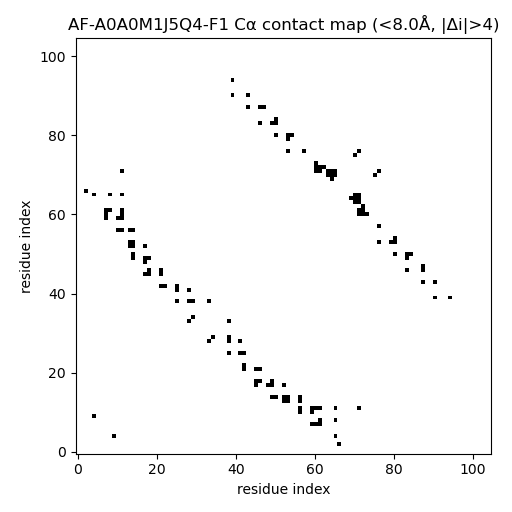.118 8.744 1.00 80.06 97 TYR A CA 1
ATOM 735 C C . TYR A 1 97 ? -20.118 7.068 9.850 1.00 80.06 97 TYR A C 1
ATOM 737 O O . TYR A 1 97 ? -21.202 6.947 10.418 1.00 80.06 97 TYR A O 1
ATOM 745 N N . MET A 1 98 ? -19.046 6.356 10.205 1.00 74.94 98 MET A N 1
ATOM 746 C CA . MET A 1 98 ? -19.038 5.360 11.279 1.00 74.94 98 MET A CA 1
ATOM 747 C C . MET A 1 98 ? -19.210 6.016 12.655 1.00 74.94 98 MET A C 1
ATOM 749 O O . MET A 1 98 ? -19.930 5.481 13.489 1.00 74.94 98 MET A O 1
ATOM 753 N N . GLN A 1 99 ? -18.613 7.191 12.887 1.00 72.88 99 GLN A N 1
ATOM 754 C CA . GLN A 1 99 ? -18.771 7.936 14.142 1.00 72.88 99 GLN A CA 1
ATOM 755 C C . GLN A 1 99 ? -20.202 8.464 14.341 1.00 72.88 99 GLN A C 1
ATOM 757 O O . GLN A 1 99 ? -20.690 8.521 15.469 1.00 72.88 99 GLN A O 1
ATOM 762 N N . SER A 1 100 ? -20.885 8.837 13.255 1.00 69.06 100 SER A N 1
ATOM 763 C CA . SER A 1 100 ? -22.280 9.287 13.273 1.00 69.06 100 SER A CA 1
ATOM 764 C C . SER A 1 100 ? -23.281 8.137 13.425 1.00 69.06 100 SER A C 1
ATOM 766 O O . SER A 1 100 ? -24.465 8.395 13.663 1.00 69.06 100 SER A O 1
ATOM 768 N N . HIS A 1 101 ? -22.856 6.882 13.265 1.00 66.62 101 HIS A N 1
ATOM 769 C CA . HIS A 1 101 ? -23.743 5.734 13.369 1.00 66.62 101 HIS A CA 1
ATOM 770 C C . HIS A 1 101 ? -23.847 5.273 14.830 1.00 66.62 101 HIS A C 1
ATOM 772 O O . HIS A 1 101 ? -22.893 4.771 15.413 1.00 66.62 101 HIS A O 1
ATOM 778 N N . SER A 1 102 ? -25.033 5.397 15.430 1.00 54.09 102 SER A N 1
ATOM 779 C CA . SER A 1 102 ? -25.324 5.020 16.826 1.00 54.09 102 SER A CA 1
ATOM 780 C C . SER A 1 102 ? -25.381 3.500 17.085 1.00 54.09 102 SER A C 1
ATOM 782 O O . SER A 1 102 ? -25.850 3.056 18.135 1.00 54.09 102 SER A O 1
ATOM 784 N N . GLY A 1 103 ? -24.899 2.691 16.140 1.00 60.72 103 GLY A N 1
ATOM 785 C CA . GLY A 1 103 ? -24.928 1.234 16.176 1.00 60.72 103 GLY A CA 1
ATOM 786 C C . GLY A 1 103 ? -23.842 0.629 17.065 1.00 60.72 103 GLY A C 1
ATOM 787 O O . GLY A 1 103 ? -22.828 0.160 16.561 1.00 60.72 103 GLY A O 1
ATOM 788 N N . ASN A 1 104 ? -24.143 0.567 18.365 1.00 47.59 104 ASN A N 1
ATOM 789 C CA . ASN A 1 104 ? -23.558 -0.305 19.394 1.00 47.59 104 ASN A CA 1
ATOM 790 C C . ASN A 1 104 ? -22.211 0.120 20.026 1.00 47.59 104 ASN A C 1
ATOM 792 O O . ASN A 1 104 ? -21.134 -0.294 19.587 1.00 47.59 104 ASN A O 1
ATOM 796 N N . ARG A 1 105 ? -22.333 0.876 21.132 1.00 49.09 105 ARG A N 1
ATOM 797 C CA . ARG A 1 105 ? -21.301 1.079 22.170 1.00 49.09 105 ARG A CA 1
ATOM 798 C C . ARG A 1 105 ? -20.653 -0.244 22.585 1.00 49.09 105 ARG A C 1
ATOM 800 O O . ARG A 1 105 ? -21.390 -1.251 22.675 1.00 49.09 105 ARG A O 1
#

Nearest PDB structures (foldseek):
  7z80-assembly1_N  TM=9.048E-01  e=4.242E-03  Escherichia coli BL21(DE3)
  7nyh-assembly1_N  TM=9.250E-01  e=9.201E-03  Escherichia coli B
  7z7s-assembly1_N  TM=8.971E-01  e=9.201E-03  Escherichia coli str. K-12 substr. MC4100
  3fzh-assembly2_B  TM=4.752E-01  e=6.640E+00  Homo sapiens

Radius of gyration: 16.83 Å; Cα contacts (8 Å, |Δi|>4): 75; chains: 1; bounding box: 42×29×42 Å

Foldseek 3Di:
DDLPLPPLLVLLCVLVVLLVVLVVVLVVQCVPDVDLVRSLVSSLVSLVVSLVSLVVNVVSQDPDANDPVGHDDPVNSVVSNVVSVVVSVVSVVVSVVVVPDPPDD

Mean predicted aligned error: 9.13 Å

Solvent-accessible surface area (backbone atoms only — not comparable to full-atom values): 6058 Å² total; per-residue (Å²): 140,80,87,66,83,44,74,52,40,55,50,68,44,44,38,59,54,40,45,52,50,32,53,52,51,42,56,50,40,49,73,75,48,88,43,72,67,62,43,50,52,50,42,52,50,35,51,50,49,23,48,54,47,40,61,57,38,62,81,54,62,46,96,55,66,57,41,101,90,44,70,60,48,76,65,55,50,51,51,52,53,51,52,51,52,52,50,52,52,49,51,64,56,45,50,61,54,56,70,72,49,87,82,72,133